Protein AF-A0A1I1I1I4-F1 (afdb_monomer_lite)

Sequence (179 aa):
MKLDDSIIDQFNLEPEDDREPVNVMKVPELLDFLKESASRIVSKSKQYFSTTDADIQADCLDIVAIRLNDFAQAFIDIIIFIRKAEGSYNGKSSSLRYCVTSYDTLVSNQKEEEKQFLGELLLRNEITHDYFNREIHLRKLIALMQNYSDGALDVYEQLTKICQNKDLLDKYVDKNAKV

pLDDT: mean 86.88, std 14.63, range [42.34, 98.5]

Secondary structure (DSSP, 8-state):
-PPPTHHHHHTT---------TTEEEHHHHHHHHHHHHHHHHHHHHHHHH---HHHHHHHHHHHHHHHHHHHHHHHHHHHHHHHHTT---SS---HHHHHHHHHHH-TT--HHHHHHHHHHTTHHHHHH--TTHHHHHHHHHHHHHHTTTHHHHHHHHHHHHHHHTT-TT-EEESS---

Radius of gyration: 20.71 Å; chains: 1; bounding box: 63×33×45 Å

Foldseek 3Di:
DDDDCVVCVVVVPPPPPPPDQPQKDFPVVLLVQLQVLLVLLQVLLVQLVVDPDPVSVVVSLVSNLVSLVSNLVSLLLLQQVLCVLVVNDPPPDSDLVVSLVSVCVLDVDQDPLLNVLSVLSNCSCVCPPVPVCVVVSSVSSNVCSHRRSNSSVVSSVSSVVSCVVSVRRRDMRGPPDDD

Structure (mmCIF, N/CA/C/O backbone):
data_AF-A0A1I1I1I4-F1
#
_entry.id   AF-A0A1I1I1I4-F1
#
loop_
_atom_site.group_PDB
_atom_site.id
_atom_site.type_symbol
_atom_site.label_atom_id
_atom_site.label_alt_id
_atom_site.label_comp_id
_atom_site.label_asym_id
_atom_site.label_entity_id
_atom_site.label_seq_id
_atom_site.pdbx_PDB_ins_code
_atom_site.Cartn_x
_atom_site.Cartn_y
_atom_site.Cartn_z
_atom_site.occupancy
_atom_site.B_iso_or_equiv
_atom_site.auth_seq_id
_atom_site.auth_comp_id
_atom_site.auth_asym_id
_atom_site.auth_atom_id
_atom_site.pdbx_PDB_model_num
ATOM 1 N N . MET A 1 1 ? -40.458 23.036 -24.572 1.00 42.34 1 MET A N 1
ATOM 2 C CA . MET A 1 1 ? -41.608 22.701 -23.710 1.00 42.34 1 MET A CA 1
ATOM 3 C C . MET A 1 1 ? -41.050 22.536 -22.306 1.00 42.34 1 MET A C 1
ATOM 5 O O . MET A 1 1 ? -40.225 21.653 -22.126 1.00 42.34 1 MET A O 1
ATOM 9 N N . LYS A 1 2 ? -41.335 23.461 -21.381 1.00 48.28 2 LYS A N 1
ATOM 10 C CA . LYS A 1 2 ? -40.942 23.304 -19.972 1.00 48.28 2 LYS A CA 1
ATOM 11 C C . LYS A 1 2 ? -42.032 22.461 -19.311 1.00 48.28 2 LYS A C 1
ATOM 13 O O . LYS A 1 2 ? -43.201 22.798 -19.476 1.00 48.28 2 LYS A O 1
ATOM 18 N N . LEU A 1 3 ? -41.655 21.344 -18.696 1.00 52.38 3 LEU A N 1
ATOM 19 C CA . LEU A 1 3 ? -42.568 20.576 -17.853 1.00 52.38 3 LEU A CA 1
ATOM 20 C C . LEU A 1 3 ? -42.919 21.441 -16.639 1.00 52.38 3 LEU A C 1
ATOM 22 O O . LEU A 1 3 ? -42.051 22.135 -16.116 1.00 52.38 3 LEU A O 1
ATOM 26 N N . ASP A 1 4 ? -44.203 21.471 -16.304 1.00 62.69 4 ASP A N 1
ATOM 27 C CA . ASP A 1 4 ? -44.753 22.223 -15.182 1.00 62.69 4 ASP A CA 1
ATOM 28 C C . ASP A 1 4 ? -44.504 21.424 -13.897 1.00 62.69 4 ASP A C 1
ATOM 30 O O . ASP A 1 4 ? -44.908 20.260 -13.807 1.00 62.69 4 ASP A O 1
ATOM 34 N N . ASP A 1 5 ? -43.819 22.038 -12.931 1.00 59.84 5 ASP A N 1
ATOM 35 C CA . ASP A 1 5 ? -43.442 21.423 -11.651 1.00 59.84 5 ASP A CA 1
ATOM 36 C C . ASP A 1 5 ? -44.679 20.940 -10.864 1.00 59.84 5 ASP A C 1
ATOM 38 O O . ASP A 1 5 ? -44.590 20.017 -10.059 1.00 59.84 5 ASP A O 1
ATOM 42 N N . SER A 1 6 ? -45.868 21.465 -11.190 1.00 58.75 6 SER A N 1
ATOM 43 C CA . SER A 1 6 ? -47.156 21.048 -10.621 1.00 58.75 6 SER A CA 1
ATOM 44 C C . SER A 1 6 ? -47.534 19.581 -10.884 1.00 58.75 6 SER A C 1
ATOM 46 O O . SER A 1 6 ? -48.346 19.015 -10.150 1.00 58.75 6 SER A O 1
ATOM 48 N N . ILE A 1 7 ? -46.955 18.943 -11.910 1.00 59.09 7 ILE A N 1
ATOM 49 C CA . ILE A 1 7 ? -47.199 17.527 -12.222 1.00 59.09 7 ILE A CA 1
ATOM 50 C C . ILE A 1 7 ? -46.384 16.625 -11.285 1.00 59.09 7 ILE A C 1
ATOM 52 O O . ILE A 1 7 ? -46.861 15.567 -10.890 1.00 59.09 7 ILE A O 1
ATOM 56 N N . ILE A 1 8 ? -45.178 17.033 -10.888 1.00 56.25 8 ILE A N 1
ATOM 57 C CA . ILE A 1 8 ? -44.301 16.219 -10.030 1.00 56.25 8 ILE A CA 1
ATOM 58 C C . ILE A 1 8 ? -44.918 16.075 -8.630 1.00 56.25 8 ILE A C 1
ATOM 60 O O . ILE A 1 8 ? -45.009 14.959 -8.111 1.00 56.25 8 ILE A O 1
ATOM 64 N N . ASP A 1 9 ? -45.459 17.172 -8.092 1.00 58.72 9 ASP A N 1
ATOM 65 C CA . ASP A 1 9 ? -46.107 17.210 -6.775 1.00 58.72 9 ASP A CA 1
ATOM 66 C C . ASP A 1 9 ? -47.414 16.398 -6.724 1.00 58.72 9 ASP A C 1
ATOM 68 O O . ASP A 1 9 ? -47.764 15.829 -5.691 1.00 58.72 9 ASP A O 1
ATOM 72 N N . GLN A 1 10 ? -48.152 16.306 -7.838 1.00 57.47 10 GLN A N 1
ATOM 73 C CA . GLN A 1 10 ? -49.429 15.579 -7.888 1.00 57.47 10 GLN A CA 1
ATOM 74 C C . GLN A 1 10 ? -49.272 14.058 -7.910 1.00 57.47 10 GLN A C 1
ATOM 76 O O . GLN A 1 10 ? -50.181 13.348 -7.476 1.00 57.47 10 GLN A O 1
ATOM 81 N N . PHE A 1 11 ? -48.148 13.551 -8.418 1.00 61.12 11 PHE A N 1
ATOM 82 C CA . PHE A 1 11 ? -47.919 12.113 -8.550 1.00 61.12 11 PHE A CA 1
ATOM 83 C C . PHE A 1 11 ? -47.043 11.526 -7.437 1.00 61.12 11 PHE A C 1
ATOM 85 O O . PHE A 1 11 ? -46.789 10.324 -7.464 1.00 61.12 11 PHE A O 1
ATOM 92 N N . ASN A 1 12 ? -46.613 12.341 -6.461 1.00 54.31 12 ASN A N 1
ATOM 93 C CA . ASN A 1 12 ? -45.719 11.928 -5.374 1.00 54.31 12 ASN A CA 1
ATOM 94 C C . ASN A 1 12 ? -44.510 11.135 -5.915 1.00 54.31 12 ASN A C 1
ATOM 96 O O . ASN A 1 12 ? -44.129 10.101 -5.374 1.00 54.31 12 ASN A O 1
ATOM 100 N N . LEU A 1 13 ? -43.967 11.602 -7.048 1.00 56.47 13 LEU A N 1
ATOM 101 C CA . LEU A 1 13 ? -42.840 10.999 -7.766 1.00 56.47 13 LEU A CA 1
ATOM 102 C C . LEU A 1 13 ? -41.497 11.479 -7.208 1.00 56.47 13 LEU A C 1
ATOM 104 O O . LEU A 1 13 ? -40.497 11.432 -7.926 1.00 56.47 13 LEU A O 1
ATOM 108 N N . GLU A 1 14 ? -41.456 11.960 -5.961 1.00 54.84 14 GLU A N 1
ATOM 109 C CA . GLU A 1 14 ? -40.176 12.069 -5.273 1.00 54.84 14 GLU A CA 1
ATOM 110 C C . GLU A 1 14 ? -39.605 10.649 -5.223 1.00 54.84 14 GLU A C 1
ATOM 112 O O . GLU A 1 14 ? -40.252 9.762 -4.659 1.00 54.84 14 GLU A O 1
ATOM 117 N N . PRO A 1 15 ? -38.467 10.375 -5.887 1.00 53.47 15 PRO A N 1
ATOM 118 C CA . PRO A 1 15 ? -37.850 9.068 -5.778 1.00 53.47 15 PRO A CA 1
ATOM 119 C C . PRO A 1 15 ? -37.631 8.815 -4.289 1.00 53.47 15 PRO A C 1
ATOM 121 O O . PRO A 1 15 ? -37.017 9.648 -3.621 1.00 53.47 15 PRO A O 1
ATOM 124 N N . GLU A 1 16 ? -38.176 7.711 -3.768 1.00 53.25 16 GLU A N 1
ATOM 125 C CA . GLU A 1 16 ? -37.839 7.252 -2.425 1.00 53.25 16 GLU A CA 1
ATOM 126 C C . GLU A 1 16 ? -36.314 7.209 -2.370 1.00 53.25 16 GLU A C 1
ATOM 128 O O . GLU A 1 16 ? -35.670 6.475 -3.121 1.00 53.25 16 GLU A O 1
ATOM 133 N N . ASP A 1 17 ? -35.746 8.107 -1.567 1.00 49.84 17 ASP A N 1
ATOM 134 C CA . ASP A 1 17 ? -34.314 8.349 -1.466 1.00 49.84 17 ASP A CA 1
ATOM 135 C C . ASP A 1 17 ? -33.701 7.214 -0.635 1.00 49.84 17 ASP A C 1
ATOM 137 O O . ASP A 1 17 ? -33.109 7.430 0.421 1.00 49.84 17 ASP A O 1
ATOM 141 N N . ASP A 1 18 ? -33.881 5.976 -1.097 1.00 45.62 18 ASP A N 1
ATOM 142 C CA . ASP A 1 18 ? -33.174 4.794 -0.626 1.00 45.62 18 ASP A CA 1
ATOM 143 C C . ASP A 1 18 ? -31.753 4.893 -1.199 1.00 45.62 18 ASP A C 1
ATOM 145 O O . ASP A 1 18 ? -31.329 4.168 -2.102 1.00 45.62 18 ASP A O 1
ATOM 149 N N . ARG A 1 19 ? -31.025 5.925 -0.750 1.00 51.81 19 ARG A N 1
ATOM 150 C CA . ARG A 1 19 ? -29.619 6.100 -1.087 1.00 51.81 19 ARG A CA 1
ATOM 151 C C . ARG A 1 19 ? -28.904 4.916 -0.476 1.00 51.81 19 ARG A C 1
ATOM 153 O O . ARG A 1 19 ? -28.794 4.833 0.749 1.00 51.81 19 ARG A O 1
ATOM 160 N N . GLU A 1 20 ? -28.381 4.032 -1.323 1.00 49.19 20 GLU A N 1
ATOM 161 C CA . GLU A 1 20 ? -27.378 3.071 -0.884 1.00 49.19 20 GLU A CA 1
ATOM 162 C C . GLU A 1 20 ? -26.345 3.814 -0.022 1.00 49.19 20 GLU A C 1
ATOM 164 O O . GLU A 1 20 ? -25.964 4.939 -0.372 1.00 49.19 20 GLU A O 1
ATOM 169 N N . PRO A 1 21 ? -25.915 3.253 1.119 1.00 56.59 21 PRO A N 1
ATOM 170 C CA . PRO A 1 21 ? -24.978 3.925 2.006 1.00 56.59 21 PRO A CA 1
ATOM 171 C C . PRO A 1 21 ? -23.661 4.202 1.268 1.00 56.59 21 PRO A C 1
ATOM 173 O O . PRO A 1 21 ? -22.777 3.355 1.161 1.00 56.59 21 PRO A O 1
ATOM 176 N N . VAL A 1 22 ? -23.532 5.418 0.737 1.00 63.94 22 VAL A N 1
ATOM 177 C CA . VAL A 1 22 ? -22.353 5.859 -0.005 1.00 63.94 22 VAL A CA 1
ATOM 178 C C . VAL A 1 22 ? -21.196 6.015 0.983 1.00 63.94 22 VAL A C 1
ATOM 180 O O . VAL A 1 22 ? -21.341 6.670 2.016 1.00 63.94 22 VAL A O 1
ATOM 183 N N . ASN A 1 23 ? -20.028 5.466 0.642 1.00 73.31 23 ASN A N 1
ATOM 184 C CA . ASN A 1 23 ? -18.798 5.473 1.450 1.00 73.31 23 ASN A CA 1
ATOM 185 C C . ASN A 1 23 ? -18.774 4.533 2.668 1.00 73.31 23 ASN A C 1
ATOM 187 O O . ASN A 1 23 ? -18.022 4.787 3.617 1.00 73.31 23 ASN A O 1
ATOM 191 N N . VAL A 1 24 ? -19.549 3.449 2.629 1.00 83.44 24 VAL A N 1
ATOM 192 C CA . VAL A 1 24 ? -19.484 2.370 3.618 1.00 83.44 24 VAL A CA 1
ATOM 193 C C . VAL A 1 24 ? -18.979 1.093 2.947 1.00 83.44 24 VAL A C 1
ATOM 195 O O . VAL A 1 24 ? -19.471 0.714 1.891 1.00 83.44 24 VAL A O 1
ATOM 198 N N . MET A 1 25 ? -17.984 0.435 3.541 1.00 90.12 25 MET A N 1
ATOM 199 C CA . MET A 1 25 ? -17.384 -0.799 3.010 1.00 90.12 25 MET A CA 1
ATOM 200 C C . MET A 1 25 ? -17.045 -1.757 4.153 1.00 90.12 25 MET A C 1
ATOM 202 O O . MET A 1 25 ? -16.655 -1.306 5.233 1.00 90.1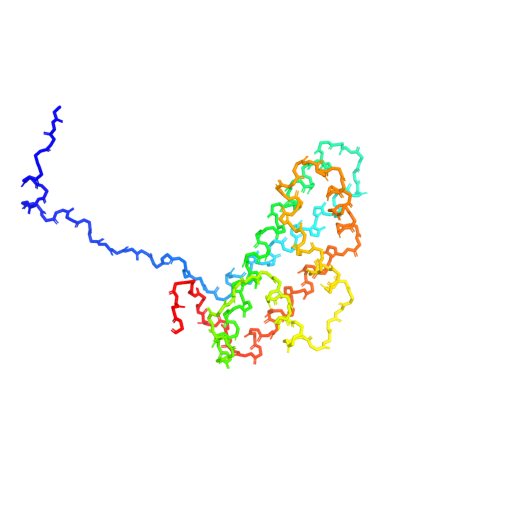2 25 MET A O 1
ATOM 206 N N . LYS A 1 26 ? -17.178 -3.076 3.955 1.00 93.06 26 LYS A N 1
ATOM 207 C CA . LYS A 1 26 ? -16.742 -4.043 4.977 1.00 93.06 26 LYS A CA 1
ATOM 208 C C . LYS A 1 26 ? -15.222 -4.055 5.089 1.00 93.06 26 LYS A C 1
ATOM 210 O O . LYS A 1 26 ? -14.514 -3.915 4.095 1.00 93.06 26 LYS A O 1
ATOM 215 N N . VAL A 1 27 ? -14.703 -4.289 6.293 1.00 94.75 27 VAL A N 1
ATOM 216 C CA . VAL A 1 27 ? -13.249 -4.364 6.519 1.00 94.75 27 VAL A CA 1
ATOM 217 C C . VAL A 1 27 ? -12.558 -5.393 5.596 1.00 94.75 27 VAL A C 1
ATOM 219 O O . VAL A 1 27 ? -11.543 -5.033 5.006 1.00 94.75 27 VAL A O 1
ATOM 222 N N . PRO A 1 28 ? -13.086 -6.618 5.390 1.00 95.88 28 PRO A N 1
ATOM 223 C CA . PRO A 1 28 ? -12.540 -7.581 4.437 1.00 95.88 28 PRO A CA 1
ATOM 224 C C . PRO A 1 28 ? -12.460 -7.058 3.003 1.00 95.88 28 PRO A C 1
ATOM 226 O O . PRO A 1 28 ? -11.425 -7.215 2.373 1.00 95.88 28 PRO A O 1
ATOM 229 N N . GLU A 1 29 ? -13.499 -6.378 2.515 1.00 95.75 29 GLU A N 1
ATOM 230 C CA . GLU A 1 29 ? -13.527 -5.815 1.157 1.00 95.75 29 GLU A CA 1
ATOM 231 C C . GLU A 1 29 ? -12.447 -4.737 0.986 1.00 95.75 29 GLU A C 1
ATOM 233 O O . GLU A 1 29 ? -11.752 -4.692 -0.029 1.00 95.75 29 GLU A O 1
ATOM 238 N N . LEU A 1 30 ? -12.249 -3.903 2.011 1.00 95.62 30 LEU A N 1
ATOM 239 C CA . LEU A 1 30 ? -11.210 -2.875 2.003 1.00 95.62 30 LEU A CA 1
ATOM 240 C C . LEU A 1 30 ? -9.797 -3.476 2.075 1.00 95.62 30 LEU A C 1
ATOM 242 O O . LEU A 1 30 ? -8.880 -2.990 1.409 1.00 95.62 30 LEU A O 1
ATOM 246 N N . LEU A 1 31 ? -9.615 -4.543 2.860 1.00 97.81 31 LEU A N 1
ATOM 247 C CA . LEU A 1 31 ? -8.358 -5.293 2.924 1.00 97.81 31 LEU A CA 1
ATOM 248 C C . LEU A 1 31 ? -8.060 -6.011 1.601 1.00 97.81 31 LEU A C 1
ATOM 250 O O . LEU A 1 31 ? -6.910 -6.005 1.164 1.00 97.81 31 LEU A O 1
ATOM 254 N N . ASP A 1 32 ? -9.073 -6.570 0.940 1.00 97.75 32 ASP A N 1
ATOM 255 C CA . ASP A 1 32 ? -8.937 -7.185 -0.382 1.00 97.75 32 ASP A CA 1
ATOM 256 C C . ASP A 1 32 ? -8.551 -6.142 -1.437 1.00 97.75 32 ASP A C 1
ATOM 258 O O . ASP A 1 32 ? -7.609 -6.359 -2.199 1.00 97.75 32 ASP A O 1
ATOM 262 N N . PHE A 1 33 ? -9.171 -4.960 -1.423 1.00 97.31 33 PHE A N 1
ATOM 263 C CA . PHE A 1 33 ? -8.778 -3.858 -2.306 1.00 97.31 33 PHE A CA 1
ATOM 264 C C . PHE A 1 33 ? -7.324 -3.403 -2.071 1.00 97.31 33 PHE A C 1
ATOM 266 O O . PHE A 1 33 ? -6.561 -3.175 -3.023 1.00 97.31 33 PHE A O 1
ATOM 273 N N . LEU A 1 34 ? -6.899 -3.305 -0.805 1.00 98.06 34 LEU A N 1
ATOM 274 C CA . LEU A 1 34 ? -5.510 -2.999 -0.453 1.00 98.06 34 LEU A CA 1
ATOM 275 C C . LEU A 1 34 ? -4.556 -4.085 -0.978 1.00 98.06 34 LEU A C 1
ATOM 277 O O . LEU A 1 34 ? -3.524 -3.769 -1.575 1.00 98.06 34 LEU A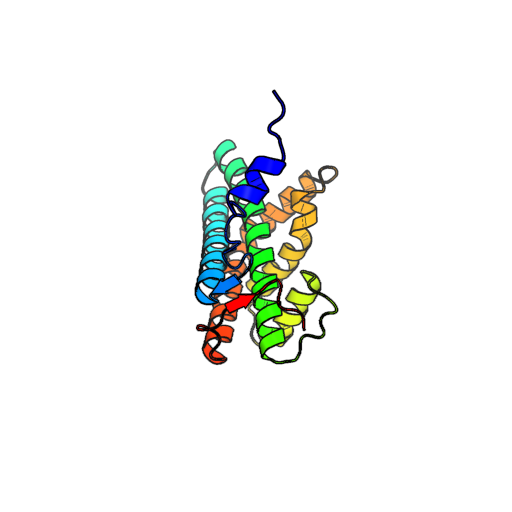 O 1
ATOM 281 N N . LYS A 1 35 ? -4.918 -5.361 -0.805 1.00 98.50 35 LYS A N 1
ATOM 282 C CA . LYS A 1 35 ? -4.156 -6.519 -1.286 1.00 98.50 35 LYS A CA 1
ATOM 283 C C . LYS A 1 35 ? -4.014 -6.528 -2.800 1.00 98.50 35 LYS A C 1
ATOM 285 O O . LYS A 1 35 ? -2.924 -6.800 -3.307 1.00 98.50 35 LYS A O 1
ATOM 290 N N . GLU A 1 36 ? -5.093 -6.259 -3.529 1.00 98.19 36 GLU A N 1
ATOM 291 C CA . GLU A 1 36 ? -5.076 -6.175 -4.988 1.00 98.19 36 GLU A CA 1
ATOM 292 C C . GLU A 1 36 ? -4.123 -5.076 -5.455 1.00 98.19 36 GLU A C 1
ATOM 294 O O . GLU A 1 36 ? -3.297 -5.304 -6.344 1.00 98.19 36 GLU A O 1
ATOM 299 N N . SER A 1 37 ? -4.175 -3.911 -4.805 1.00 98.00 37 SER A N 1
ATOM 300 C CA . SER A 1 37 ? -3.277 -2.791 -5.087 1.00 98.00 37 SER A CA 1
ATOM 301 C C . SER A 1 37 ? -1.815 -3.162 -4.819 1.00 98.00 37 SER A C 1
ATOM 303 O O . SER A 1 37 ? -0.973 -3.000 -5.704 1.00 98.00 37 SER A O 1
ATOM 305 N N . ALA A 1 38 ? -1.519 -3.749 -3.655 1.00 98.38 38 ALA A N 1
ATOM 306 C CA . ALA A 1 38 ? -0.182 -4.218 -3.285 1.00 98.38 38 ALA A CA 1
ATOM 307 C C . ALA A 1 38 ? 0.360 -5.272 -4.264 1.00 98.38 38 ALA A C 1
ATOM 309 O O . ALA A 1 38 ? 1.461 -5.143 -4.802 1.00 98.38 38 ALA A O 1
ATOM 310 N N . SER A 1 39 ? -0.449 -6.287 -4.571 1.00 98.44 39 SER A N 1
ATOM 311 C CA . SER A 1 39 ? -0.095 -7.356 -5.509 1.00 98.44 39 SER A CA 1
ATOM 312 C C . SER A 1 39 ? 0.176 -6.798 -6.905 1.00 98.44 39 SER A C 1
ATOM 314 O O . SER A 1 39 ? 1.109 -7.225 -7.591 1.00 98.44 39 SER A O 1
ATOM 316 N N . ARG A 1 40 ? -0.617 -5.809 -7.337 1.00 98.25 40 ARG A N 1
ATOM 317 C CA . ARG A 1 40 ? -0.434 -5.166 -8.635 1.00 98.25 40 ARG A CA 1
ATOM 318 C C . ARG A 1 40 ? 0.857 -4.352 -8.679 1.00 98.25 40 ARG A C 1
ATOM 320 O O . ARG A 1 40 ? 1.578 -4.504 -9.664 1.00 98.25 40 ARG A O 1
ATOM 327 N N . ILE A 1 41 ? 1.171 -3.585 -7.629 1.00 98.25 41 ILE A N 1
ATOM 328 C CA . ILE A 1 41 ? 2.445 -2.856 -7.481 1.00 98.25 41 ILE A CA 1
ATOM 329 C C . ILE A 1 41 ? 3.621 -3.819 -7.650 1.00 98.25 41 ILE A C 1
ATOM 331 O O . ILE A 1 41 ? 4.462 -3.613 -8.524 1.00 98.25 41 ILE A O 1
ATOM 335 N N . VAL A 1 42 ? 3.639 -4.914 -6.889 1.00 98.50 42 VAL A N 1
ATOM 336 C CA . VAL A 1 42 ? 4.703 -5.928 -6.948 1.00 98.50 42 VAL A CA 1
ATOM 337 C C . VAL A 1 42 ? 4.806 -6.568 -8.333 1.00 98.50 42 VAL A C 1
ATOM 339 O O . VAL A 1 42 ? 5.888 -6.627 -8.918 1.00 98.50 42 VAL A O 1
ATOM 342 N N . SER A 1 43 ? 3.684 -7.025 -8.899 1.00 98.44 43 SER A N 1
ATOM 343 C CA . SER A 1 43 ? 3.683 -7.702 -10.204 1.00 98.44 43 SER A CA 1
ATOM 344 C C . SER A 1 43 ? 4.198 -6.803 -11.331 1.00 98.44 43 SER A C 1
ATOM 346 O O . SER A 1 43 ? 4.967 -7.256 -12.178 1.00 98.44 43 SER A O 1
ATOM 348 N N . LYS A 1 44 ? 3.819 -5.520 -11.328 1.00 98.44 44 LYS A N 1
ATOM 349 C CA . LYS A 1 44 ? 4.218 -4.552 -12.355 1.00 98.44 44 LYS A CA 1
ATOM 350 C C . LYS A 1 44 ? 5.641 -4.061 -12.164 1.00 98.44 44 LYS A C 1
ATOM 352 O O . LYS A 1 44 ? 6.341 -3.865 -13.151 1.00 98.44 44 LYS A O 1
ATOM 357 N N . SER A 1 45 ? 6.097 -3.983 -10.919 1.00 97.94 45 SER A N 1
ATOM 358 C CA . SER A 1 45 ? 7.504 -3.752 -10.600 1.00 97.94 45 SER A CA 1
ATOM 359 C C . SER A 1 45 ? 8.377 -4.870 -11.168 1.00 97.94 45 SER A C 1
ATOM 361 O O . SER A 1 45 ? 9.315 -4.601 -11.912 1.00 97.94 45 SER A O 1
ATOM 363 N N . LYS A 1 46 ? 8.009 -6.137 -10.936 1.00 98.19 46 LYS A N 1
ATOM 364 C CA . LYS A 1 46 ? 8.713 -7.300 -11.507 1.00 98.19 46 LYS A CA 1
ATOM 365 C C . LYS A 1 46 ? 8.667 -7.299 -13.039 1.00 98.19 46 LYS A C 1
ATOM 367 O O . LYS A 1 46 ? 9.693 -7.523 -13.676 1.00 98.19 46 LYS A O 1
ATOM 372 N N . GLN A 1 47 ? 7.509 -6.988 -13.631 1.00 98.38 47 GLN A N 1
ATOM 373 C CA . GLN A 1 47 ? 7.358 -6.918 -15.086 1.00 98.38 47 GLN A CA 1
ATOM 374 C C . GLN A 1 47 ? 8.282 -5.864 -15.712 1.00 98.38 47 GLN A C 1
ATOM 376 O O . GLN A 1 47 ? 8.970 -6.182 -16.682 1.00 98.38 47 GLN A O 1
ATOM 381 N N . TYR A 1 48 ? 8.345 -4.660 -15.135 1.00 98.19 48 TYR A N 1
ATOM 382 C CA . TYR A 1 48 ? 9.180 -3.555 -15.614 1.00 98.19 48 TYR A CA 1
ATOM 383 C C . TYR A 1 48 ? 10.650 -3.966 -15.796 1.00 98.19 48 TYR A C 1
ATOM 385 O O . TYR A 1 48 ? 11.237 -3.717 -16.847 1.00 98.19 48 TYR A O 1
ATOM 393 N N . PHE A 1 49 ? 11.230 -4.660 -14.810 1.00 97.62 49 PHE A N 1
ATOM 394 C CA . PHE A 1 49 ? 12.634 -5.093 -14.854 1.00 97.62 49 PHE A CA 1
ATOM 395 C C . PHE A 1 49 ? 12.874 -6.373 -15.666 1.00 97.62 49 PHE A C 1
ATOM 397 O O . PHE A 1 49 ? 14.020 -6.714 -15.947 1.00 97.62 49 PHE A O 1
ATOM 404 N N . SER A 1 50 ? 11.813 -7.088 -16.045 1.00 97.31 50 SER A N 1
ATOM 405 C CA . SER A 1 50 ? 11.905 -8.325 -16.835 1.00 97.31 50 SER A CA 1
ATOM 406 C C . SER A 1 50 ? 11.821 -8.109 -18.349 1.00 97.31 50 SER A C 1
ATOM 408 O O . SER A 1 50 ? 12.029 -9.049 -19.113 1.00 97.31 50 SER A O 1
ATOM 410 N N . THR A 1 51 ? 11.501 -6.890 -18.787 1.00 96.88 51 THR A N 1
ATOM 411 C CA . THR A 1 51 ? 11.305 -6.543 -20.198 1.00 96.88 51 THR A CA 1
ATOM 412 C C . THR A 1 51 ? 12.248 -5.425 -20.633 1.00 96.88 51 THR A C 1
ATOM 414 O O . THR A 1 51 ? 12.675 -4.604 -19.824 1.00 96.88 51 THR A O 1
ATOM 417 N N . THR A 1 52 ? 12.545 -5.378 -21.930 1.00 95.94 52 THR A N 1
ATOM 418 C CA . THR A 1 52 ? 13.255 -4.271 -22.593 1.00 95.94 52 THR A CA 1
ATOM 419 C C . THR A 1 52 ? 12.331 -3.432 -23.476 1.00 95.94 52 THR A C 1
ATOM 421 O O . THR A 1 52 ? 12.786 -2.486 -24.111 1.00 95.94 52 THR A O 1
ATOM 424 N N . ASP A 1 53 ? 11.055 -3.810 -23.569 1.00 98.00 53 ASP A N 1
ATOM 425 C CA . ASP A 1 53 ? 10.043 -3.086 -24.332 1.00 98.00 53 ASP A CA 1
ATOM 426 C C . ASP A 1 53 ? 9.660 -1.794 -23.596 1.00 98.00 53 ASP A C 1
ATOM 428 O O . ASP A 1 53 ? 9.195 -1.832 -22.452 1.00 98.00 53 ASP A O 1
ATOM 432 N N . ALA A 1 54 ? 9.886 -0.657 -24.256 1.00 96.06 54 ALA A N 1
ATOM 433 C CA . ALA A 1 54 ? 9.685 0.663 -23.675 1.00 96.06 54 ALA A CA 1
ATOM 434 C C . ALA A 1 54 ? 8.205 0.983 -23.410 1.00 96.06 54 ALA A C 1
ATOM 436 O O . ALA A 1 54 ? 7.908 1.642 -22.413 1.00 96.06 54 ALA A O 1
ATOM 437 N N . ASP A 1 55 ? 7.287 0.489 -24.244 1.00 96.94 55 ASP A N 1
ATOM 438 C CA . ASP A 1 55 ? 5.850 0.722 -24.073 1.00 96.94 55 ASP A CA 1
ATOM 439 C C . ASP A 1 55 ? 5.343 -0.069 -22.862 1.00 96.94 55 ASP A C 1
ATOM 441 O O . ASP A 1 55 ? 4.659 0.471 -21.993 1.00 96.94 55 ASP A O 1
ATOM 445 N N . ILE A 1 56 ? 5.789 -1.322 -22.712 1.00 97.62 56 ILE A N 1
ATOM 446 C CA . ILE A 1 56 ? 5.465 -2.131 -21.526 1.00 97.62 56 ILE A CA 1
ATOM 447 C C . ILE A 1 56 ? 6.052 -1.506 -20.252 1.00 97.62 56 ILE A C 1
ATOM 449 O O . ILE A 1 56 ? 5.413 -1.534 -19.195 1.00 97.62 56 ILE A O 1
ATOM 453 N N . GLN A 1 57 ? 7.269 -0.960 -20.316 1.00 97.25 57 GLN A N 1
ATOM 454 C CA . GLN A 1 57 ? 7.880 -0.267 -19.180 1.00 97.25 57 GLN A CA 1
ATOM 455 C C . GLN A 1 57 ? 7.092 0.989 -18.789 1.00 97.25 57 GLN A C 1
ATOM 457 O O . GLN A 1 57 ? 6.832 1.186 -17.599 1.00 97.25 57 GLN A O 1
ATOM 462 N N . ALA A 1 58 ? 6.669 1.795 -19.765 1.00 94.94 58 ALA A N 1
ATOM 463 C CA . ALA A 1 58 ? 5.832 2.967 -19.528 1.00 94.94 58 ALA A CA 1
ATOM 464 C C . ALA A 1 58 ? 4.495 2.581 -18.871 1.00 94.94 58 ALA A C 1
ATOM 466 O O . ALA A 1 58 ? 4.160 3.119 -17.814 1.00 94.94 58 ALA A O 1
ATOM 467 N N . ASP A 1 59 ? 3.810 1.563 -19.399 1.00 96.69 59 ASP A N 1
ATOM 468 C CA . ASP A 1 59 ? 2.569 1.038 -18.819 1.00 96.69 59 ASP A CA 1
ATOM 469 C C . ASP A 1 59 ? 2.757 0.583 -17.366 1.00 96.69 59 ASP A C 1
ATOM 471 O O . ASP A 1 59 ? 1.891 0.785 -16.511 1.00 96.69 59 ASP A O 1
ATOM 475 N N . CYS A 1 60 ? 3.887 -0.059 -17.052 1.00 97.50 60 CYS A N 1
ATOM 476 C CA . CYS A 1 60 ? 4.168 -0.491 -15.686 1.00 97.50 60 CYS A CA 1
ATOM 477 C C . CYS A 1 60 ? 4.313 0.699 -14.734 1.00 97.50 60 CYS A C 1
ATOM 479 O O . CYS A 1 60 ? 3.767 0.639 -13.633 1.00 97.50 60 CYS A O 1
ATOM 481 N N . LEU A 1 61 ? 5.001 1.767 -15.147 1.00 94.38 61 LEU A N 1
ATOM 482 C CA . LEU A 1 61 ? 5.151 2.981 -14.341 1.00 94.38 61 LEU A CA 1
ATOM 483 C C . LEU A 1 61 ? 3.795 3.636 -14.067 1.00 94.38 61 LEU A C 1
ATOM 485 O O . LEU A 1 61 ? 3.476 3.909 -12.909 1.00 94.38 61 LEU A O 1
ATOM 489 N N . ASP A 1 62 ? 2.978 3.814 -15.104 1.00 93.19 62 ASP A N 1
ATOM 490 C CA . ASP A 1 62 ? 1.663 4.446 -14.985 1.00 93.19 62 ASP A CA 1
ATOM 491 C C . ASP A 1 62 ? 0.732 3.631 -14.077 1.00 93.19 62 ASP A C 1
ATOM 493 O O . ASP A 1 62 ? 0.089 4.171 -13.171 1.00 93.19 62 ASP A O 1
ATOM 497 N N . ILE A 1 63 ? 0.716 2.304 -14.243 1.00 95.81 63 ILE A N 1
ATOM 498 C CA . ILE A 1 63 ? -0.078 1.415 -13.390 1.00 95.81 63 ILE A CA 1
ATOM 499 C C . ILE A 1 63 ? 0.401 1.477 -11.937 1.00 95.81 63 ILE A C 1
ATOM 501 O O . ILE A 1 63 ? -0.434 1.544 -11.035 1.00 95.81 63 ILE A O 1
ATOM 505 N N . VAL A 1 64 ? 1.713 1.441 -11.676 1.00 95.88 64 VAL A N 1
ATOM 506 C CA . VAL A 1 64 ? 2.226 1.511 -10.299 1.00 95.88 64 VAL A CA 1
ATOM 507 C C . VAL A 1 64 ? 1.887 2.860 -9.669 1.00 95.88 64 VAL A C 1
ATOM 509 O O . VAL A 1 64 ? 1.430 2.880 -8.530 1.00 95.88 64 VAL A O 1
ATOM 512 N N . ALA A 1 65 ? 2.023 3.972 -10.394 1.00 92.88 65 ALA A N 1
ATOM 513 C CA . ALA A 1 65 ? 1.674 5.298 -9.886 1.00 92.88 65 ALA A CA 1
ATOM 514 C C . ALA A 1 65 ? 0.192 5.397 -9.475 1.00 92.88 65 ALA A C 1
ATOM 516 O O . ALA A 1 65 ? -0.122 5.894 -8.391 1.00 92.88 65 ALA A O 1
ATOM 517 N N . ILE A 1 66 ? -0.720 4.861 -10.295 1.00 93.25 66 ILE A N 1
ATOM 518 C CA . ILE A 1 66 ? -2.152 4.786 -9.963 1.00 93.25 66 ILE A CA 1
ATOM 519 C C . ILE A 1 66 ? -2.369 3.908 -8.725 1.00 93.25 66 ILE A C 1
ATOM 521 O O . ILE A 1 66 ? -3.046 4.316 -7.782 1.00 93.25 66 ILE A O 1
ATOM 525 N N . ARG A 1 67 ? -1.747 2.724 -8.678 1.00 95.62 67 ARG A N 1
ATOM 526 C CA . ARG A 1 67 ? -1.929 1.789 -7.561 1.00 95.62 67 ARG A CA 1
ATOM 527 C C . ARG A 1 67 ? -1.316 2.267 -6.251 1.00 95.62 67 ARG A C 1
ATOM 529 O O . ARG A 1 67 ? -1.850 1.926 -5.203 1.00 95.62 67 ARG A O 1
ATOM 536 N N . LEU A 1 68 ? -0.265 3.085 -6.277 1.00 95.25 68 LEU A N 1
ATOM 537 C CA . LEU A 1 68 ? 0.246 3.758 -5.078 1.00 95.25 68 LEU A CA 1
ATOM 538 C C . LEU A 1 68 ? -0.792 4.727 -4.495 1.00 95.25 68 LEU A C 1
ATOM 540 O O . LEU A 1 68 ? -0.923 4.826 -3.275 1.00 95.25 68 LEU A O 1
ATOM 544 N N . ASN A 1 69 ? -1.563 5.413 -5.343 1.00 93.38 69 ASN A N 1
ATOM 545 C CA . ASN A 1 69 ? -2.652 6.270 -4.879 1.00 93.38 69 ASN A CA 1
ATOM 546 C C . ASN A 1 69 ? -3.810 5.461 -4.291 1.00 93.38 69 ASN A C 1
ATOM 548 O O . ASN A 1 69 ? -4.243 5.780 -3.183 1.00 93.38 69 ASN A O 1
ATOM 552 N N . ASP A 1 70 ? -4.254 4.408 -4.980 1.00 95.06 70 ASP A N 1
ATOM 553 C CA . ASP A 1 70 ? -5.289 3.492 -4.481 1.00 95.06 70 ASP A CA 1
ATOM 554 C C . ASP A 1 70 ? -4.891 2.893 -3.125 1.00 95.06 70 ASP A C 1
ATOM 556 O O . ASP A 1 70 ? -5.643 2.970 -2.150 1.00 95.06 70 ASP A O 1
ATOM 560 N N . PHE A 1 71 ? -3.662 2.371 -3.044 1.00 97.19 71 PHE A N 1
ATOM 561 C CA . PHE A 1 71 ? -3.097 1.799 -1.829 1.00 97.19 71 PHE A CA 1
ATOM 562 C C . PHE A 1 71 ? -3.095 2.818 -0.690 1.00 97.19 71 PHE A C 1
ATOM 564 O O . PHE A 1 71 ? -3.539 2.512 0.412 1.00 97.19 71 PHE A O 1
ATOM 571 N N . ALA A 1 72 ? -2.631 4.045 -0.942 1.00 95.69 72 ALA A N 1
ATOM 572 C CA . ALA A 1 72 ? -2.571 5.077 0.084 1.00 95.69 72 ALA A CA 1
ATOM 573 C C . ALA A 1 72 ? -3.954 5.459 0.627 1.00 95.69 72 ALA A C 1
ATOM 575 O O . ALA A 1 72 ? -4.076 5.699 1.826 1.00 95.69 72 ALA A O 1
ATOM 576 N N . GLN A 1 73 ? -4.984 5.520 -0.222 1.00 93.38 73 GLN A N 1
ATOM 577 C CA . GLN A 1 73 ? -6.345 5.818 0.233 1.00 93.38 73 GLN A CA 1
ATOM 578 C C . GLN A 1 73 ? -6.881 4.701 1.128 1.00 93.38 73 GLN A C 1
ATOM 580 O O . GLN A 1 73 ? -7.298 4.969 2.253 1.00 93.38 73 GLN A O 1
ATOM 585 N N . ALA A 1 74 ? -6.778 3.449 0.677 1.00 95.69 74 ALA A N 1
ATOM 586 C CA . ALA A 1 74 ? -7.214 2.300 1.464 1.00 95.69 74 ALA A CA 1
ATOM 587 C C . ALA A 1 74 ? -6.435 2.175 2.783 1.00 95.69 74 ALA A C 1
ATOM 589 O O . ALA A 1 74 ? -7.023 1.940 3.836 1.00 95.69 74 ALA A O 1
ATOM 590 N N . PHE A 1 75 ? -5.121 2.411 2.749 1.00 97.12 75 PHE A N 1
ATOM 591 C CA . PHE A 1 75 ? -4.271 2.454 3.935 1.00 97.12 75 PHE A CA 1
ATOM 592 C C . PHE A 1 75 ? -4.746 3.511 4.940 1.00 97.12 75 PHE A C 1
ATOM 594 O O . PHE A 1 75 ? -4.921 3.197 6.116 1.00 97.12 75 PHE A O 1
ATOM 601 N N . ILE A 1 76 ? -4.998 4.748 4.494 1.00 95.06 76 ILE A N 1
ATOM 602 C CA . ILE A 1 76 ? -5.525 5.817 5.357 1.00 95.06 76 ILE A CA 1
ATOM 603 C C . ILE A 1 76 ? -6.849 5.384 5.988 1.00 95.06 76 ILE A C 1
ATOM 605 O O . ILE A 1 76 ? -6.998 5.473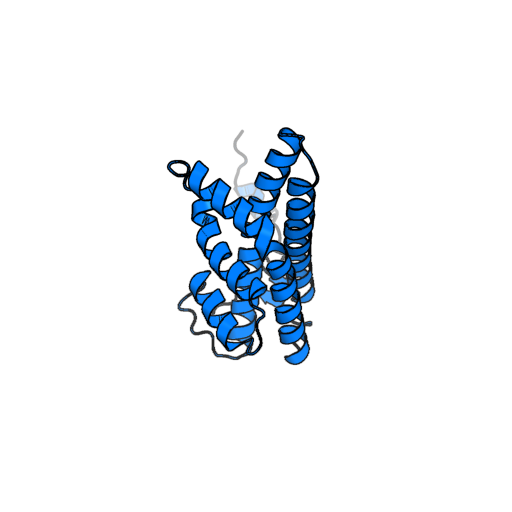 7.207 1.00 95.06 76 ILE A O 1
ATOM 609 N N . ASP A 1 77 ? -7.786 4.888 5.180 1.00 94.50 77 ASP A N 1
ATOM 610 C CA . ASP A 1 77 ? -9.112 4.485 5.646 1.00 94.50 77 ASP A CA 1
ATOM 611 C C . ASP A 1 77 ? -9.023 3.388 6.723 1.00 94.50 77 ASP A C 1
ATOM 613 O O . ASP A 1 77 ? -9.649 3.510 7.779 1.00 94.50 77 ASP A O 1
ATOM 617 N N . ILE A 1 78 ? -8.183 2.367 6.510 1.00 95.94 78 ILE A N 1
ATOM 618 C CA . ILE A 1 78 ? -7.958 1.277 7.472 1.00 95.94 78 ILE A CA 1
ATOM 619 C C . ILE A 1 78 ? -7.328 1.804 8.767 1.00 95.94 78 ILE A C 1
ATOM 621 O O . ILE A 1 78 ? -7.798 1.473 9.856 1.00 95.94 78 ILE A O 1
ATOM 625 N N . ILE A 1 79 ? -6.284 2.635 8.681 1.00 96.06 79 ILE A N 1
ATOM 626 C CA . ILE A 1 79 ? -5.606 3.178 9.868 1.00 96.06 79 ILE A CA 1
ATOM 627 C C . ILE A 1 79 ? -6.563 4.027 10.698 1.00 96.06 79 ILE A C 1
ATOM 629 O O . ILE A 1 79 ? -6.651 3.847 11.914 1.00 96.06 79 ILE A O 1
ATOM 633 N N . ILE A 1 80 ? -7.300 4.938 10.059 1.00 94.25 80 ILE A N 1
ATOM 634 C CA . ILE A 1 80 ? -8.278 5.776 10.754 1.00 94.25 80 ILE A CA 1
ATOM 635 C C . ILE A 1 80 ? -9.357 4.914 11.401 1.00 94.25 80 ILE A C 1
ATOM 637 O O . ILE A 1 80 ? -9.706 5.148 12.559 1.00 94.25 80 ILE A O 1
ATOM 641 N N . PHE A 1 81 ? -9.856 3.902 10.695 1.00 94.44 81 PHE A N 1
ATOM 642 C CA . PHE A 1 81 ? -10.831 2.969 11.241 1.00 94.44 81 PHE A CA 1
ATOM 643 C C . PHE A 1 81 ? -10.305 2.237 12.486 1.00 94.44 81 PHE A C 1
ATOM 645 O O . PHE A 1 81 ? -10.970 2.259 13.523 1.00 94.44 81 PHE A O 1
ATOM 652 N N . ILE A 1 82 ? -9.095 1.670 12.434 1.00 94.75 82 ILE A N 1
ATOM 653 C CA . ILE A 1 82 ? -8.470 1.000 13.587 1.00 94.75 82 ILE A CA 1
ATOM 654 C C . ILE A 1 82 ? -8.357 1.972 14.768 1.00 94.75 82 ILE A C 1
ATOM 656 O O . ILE A 1 82 ? -8.715 1.627 15.893 1.00 94.75 82 ILE A O 1
ATOM 660 N N . ARG A 1 83 ? -7.919 3.213 14.527 1.00 93.69 83 ARG A N 1
ATOM 661 C CA . ARG A 1 83 ? -7.781 4.228 15.584 1.00 93.69 83 ARG A CA 1
ATOM 662 C C . ARG A 1 83 ? -9.113 4.667 16.179 1.00 93.69 83 ARG A C 1
ATOM 664 O O . ARG A 1 83 ? -9.187 4.905 17.384 1.00 93.69 83 ARG A O 1
ATOM 671 N N . LYS A 1 84 ? -10.171 4.753 15.370 1.00 91.38 84 LYS A N 1
ATOM 672 C CA . LYS A 1 84 ? -11.535 4.982 15.865 1.00 91.38 84 LYS A CA 1
ATOM 673 C C . LYS A 1 84 ? -11.992 3.819 16.745 1.00 91.38 84 LYS A C 1
ATOM 675 O O . LYS A 1 84 ? -12.494 4.065 17.836 1.00 91.38 84 LYS A O 1
ATOM 680 N N . ALA A 1 85 ? -11.758 2.578 16.319 1.00 91.44 85 ALA A N 1
ATOM 681 C CA . ALA A 1 85 ? -12.110 1.389 17.095 1.00 91.44 85 ALA A CA 1
ATOM 682 C C . ALA A 1 85 ? -11.358 1.309 18.439 1.00 91.44 85 ALA A C 1
ATOM 684 O O . ALA A 1 85 ? -11.912 0.843 19.428 1.00 91.44 85 ALA A O 1
ATOM 685 N N . GLU A 1 86 ? -10.122 1.812 18.502 1.00 91.00 86 GLU A N 1
ATOM 686 C CA . GLU A 1 86 ? -9.351 1.941 19.748 1.00 91.00 86 GLU A CA 1
ATOM 687 C C . GLU A 1 86 ? -9.770 3.133 20.629 1.00 91.00 86 GLU A C 1
ATOM 689 O O . GLU A 1 86 ? -9.279 3.261 21.749 1.00 91.00 86 GLU A O 1
ATOM 694 N N . GLY A 1 87 ? -10.611 4.045 20.129 1.00 89.38 87 GLY A N 1
ATOM 695 C CA . GLY A 1 87 ? -10.924 5.313 20.798 1.00 89.38 87 GLY A CA 1
ATOM 696 C C . GLY A 1 87 ? -9.745 6.296 20.859 1.00 89.38 87 GLY A C 1
ATOM 697 O O . GLY A 1 87 ? -9.796 7.275 21.601 1.00 89.38 87 GLY A O 1
ATOM 698 N N . SER A 1 88 ? -8.677 6.054 20.092 1.00 87.12 88 SER A N 1
ATOM 699 C CA . SER A 1 88 ? -7.459 6.877 20.062 1.00 87.12 88 SER A CA 1
ATOM 700 C C . SER A 1 88 ? -7.472 7.931 18.946 1.00 87.12 88 SER A C 1
ATOM 702 O O . SER A 1 88 ? -6.600 8.804 18.893 1.00 87.12 88 SER A O 1
ATOM 704 N N . TYR A 1 89 ? -8.473 7.890 18.060 1.00 87.19 89 TYR A N 1
ATOM 705 C CA . TYR A 1 89 ? -8.657 8.880 17.005 1.00 87.19 89 TYR A CA 1
ATOM 706 C C . TYR A 1 89 ? -9.354 10.148 17.509 1.00 87.19 89 TYR A C 1
ATOM 708 O O . TYR A 1 89 ? -10.505 10.116 17.930 1.00 87.19 89 TYR A O 1
ATOM 716 N N . ASN A 1 90 ? -8.681 11.294 17.400 1.00 79.31 90 ASN A N 1
ATOM 717 C CA . ASN A 1 90 ? -9.188 12.583 17.890 1.00 79.31 90 ASN A CA 1
ATOM 718 C C . ASN A 1 90 ? -9.843 13.465 16.808 1.00 79.31 90 ASN A C 1
ATOM 720 O O . ASN A 1 90 ? -10.115 14.636 17.067 1.00 79.31 90 ASN A O 1
ATOM 724 N N . GLY A 1 91 ? -10.027 12.949 15.587 1.00 78.56 91 GLY A N 1
ATOM 725 C CA . GLY A 1 91 ? -10.675 13.674 14.487 1.00 78.56 91 GLY A CA 1
ATOM 726 C C . GLY A 1 91 ? -9.863 14.814 13.859 1.00 78.56 91 GLY A C 1
ATOM 727 O O . GLY A 1 91 ? -10.379 15.497 12.980 1.00 78.56 91 GLY A O 1
ATOM 728 N N . LYS A 1 92 ? -8.612 15.056 14.281 1.00 74.56 92 LYS A N 1
ATOM 729 C CA . LYS A 1 92 ? -7.853 16.251 13.856 1.00 74.56 92 LYS A CA 1
ATOM 730 C C . LYS A 1 92 ? -7.052 16.082 12.564 1.00 74.56 92 LYS A C 1
ATOM 732 O O . LYS A 1 92 ? -6.712 17.081 11.940 1.00 74.56 92 LYS A O 1
ATOM 737 N N . SER A 1 93 ? -6.699 14.856 12.174 1.00 76.88 93 SER A N 1
ATOM 738 C CA . SER A 1 93 ? -5.881 14.597 10.981 1.00 76.88 93 SER A CA 1
ATOM 739 C C . SER A 1 93 ? -6.229 13.255 10.350 1.00 76.88 93 SER A C 1
ATOM 741 O O . SER A 1 93 ? -6.332 12.252 11.043 1.00 76.88 93 SER A O 1
ATOM 743 N N . SER A 1 94 ? -6.360 13.229 9.028 1.00 84.94 94 SER A N 1
ATOM 744 C CA . SER A 1 94 ? -6.440 12.019 8.196 1.00 84.94 94 SER A CA 1
ATOM 745 C C . SER A 1 94 ? -5.358 12.021 7.108 1.00 84.94 94 SER A C 1
ATOM 747 O O . SER A 1 94 ? -5.468 11.341 6.093 1.00 84.94 94 SER A O 1
ATOM 749 N N . SER A 1 95 ? -4.295 12.814 7.297 1.00 91.06 95 SER A N 1
ATOM 750 C CA . SER A 1 95 ? -3.201 12.879 6.328 1.00 91.06 95 SER A CA 1
ATOM 751 C C . SER A 1 95 ? -2.438 11.555 6.257 1.00 91.06 95 SER A C 1
ATOM 753 O O . SER A 1 95 ? -2.297 10.847 7.258 1.00 91.06 95 SER A O 1
ATOM 755 N N . LEU A 1 96 ? -1.871 11.254 5.086 1.00 93.06 96 LEU A N 1
ATOM 756 C CA . LEU A 1 96 ? -1.044 10.062 4.899 1.00 93.06 96 LEU A CA 1
ATOM 757 C C . LEU A 1 96 ? 0.121 10.014 5.897 1.00 93.06 96 LEU A C 1
ATOM 759 O O . LEU A 1 96 ? 0.370 8.977 6.497 1.00 93.06 96 LEU A O 1
ATOM 763 N N . ARG A 1 97 ? 0.781 11.154 6.142 1.00 93.81 97 ARG A N 1
ATOM 764 C CA . ARG A 1 97 ? 1.881 11.254 7.113 1.00 93.81 97 ARG A CA 1
ATOM 765 C C . ARG A 1 97 ? 1.439 10.870 8.522 1.00 93.81 97 ARG A C 1
ATOM 767 O O . ARG A 1 97 ? 2.126 10.100 9.180 1.00 93.81 97 ARG A O 1
ATOM 774 N N . TYR A 1 98 ? 0.284 11.368 8.966 1.00 93.69 98 TYR A N 1
ATOM 775 C CA . TYR A 1 98 ? -0.288 10.959 10.248 1.00 93.69 98 TYR A CA 1
ATOM 776 C C . TYR A 1 98 ? -0.572 9.453 10.288 1.00 93.69 98 TYR A C 1
ATOM 778 O O . TYR A 1 98 ? -0.310 8.814 11.306 1.00 93.69 98 TYR A O 1
ATOM 786 N N . CYS A 1 99 ? -1.082 8.882 9.195 1.00 95.19 99 CYS A N 1
ATOM 787 C CA . CYS A 1 99 ? -1.399 7.459 9.129 1.00 95.19 99 CYS A CA 1
ATOM 788 C C . CYS A 1 99 ? -0.138 6.583 9.154 1.00 95.19 99 CYS A C 1
ATOM 790 O O . CYS A 1 99 ? -0.136 5.584 9.862 1.00 95.19 99 CYS A O 1
ATOM 792 N N . VAL A 1 100 ? 0.950 6.989 8.488 1.00 95.50 100 VAL A N 1
ATOM 793 C CA . VAL A 1 100 ? 2.255 6.304 8.566 1.00 95.50 100 VAL A CA 1
ATOM 794 C C . VAL A 1 100 ? 2.803 6.336 9.996 1.00 95.50 100 VAL A C 1
ATOM 796 O O . VAL A 1 100 ? 3.085 5.292 10.567 1.00 95.50 100 VAL A O 1
ATOM 799 N N . THR A 1 101 ? 2.829 7.500 10.652 1.00 93.81 101 THR A N 1
ATOM 800 C CA . THR A 1 101 ? 3.256 7.580 12.064 1.00 93.81 101 THR A CA 1
ATOM 801 C C . THR A 1 101 ? 2.332 6.797 13.003 1.00 93.81 101 THR A C 1
ATOM 803 O O . THR A 1 101 ? 2.762 6.234 14.007 1.00 93.81 101 THR A O 1
ATOM 806 N N . SER A 1 102 ? 1.034 6.748 12.698 1.00 94.12 102 SER A N 1
ATOM 807 C CA . SER A 1 102 ? 0.087 5.929 13.455 1.00 94.12 102 SER A CA 1
ATOM 808 C C . SER A 1 102 ? 0.381 4.447 13.267 1.00 94.12 102 SER A C 1
ATOM 810 O O . SER A 1 102 ? 0.325 3.700 14.238 1.00 94.12 102 SER A O 1
ATOM 812 N N . TYR A 1 103 ? 0.718 4.021 12.058 1.00 95.69 103 TYR A N 1
ATOM 813 C CA . TYR A 1 103 ? 1.105 2.651 11.771 1.00 95.69 103 TYR A CA 1
ATOM 814 C C . TYR A 1 103 ? 2.353 2.225 12.553 1.00 95.69 103 TYR A C 1
ATOM 816 O O . TYR A 1 103 ? 2.356 1.142 13.137 1.00 95.69 103 TYR A O 1
ATOM 824 N N . ASP A 1 104 ? 3.328 3.127 12.713 1.00 93.38 104 ASP A N 1
ATOM 825 C CA . ASP A 1 104 ? 4.546 2.873 13.496 1.00 93.38 104 ASP A CA 1
ATOM 826 C C . ASP A 1 104 ? 4.302 2.468 14.946 1.00 93.38 104 ASP A C 1
ATOM 828 O O . ASP A 1 104 ? 5.106 1.757 15.545 1.00 93.38 104 ASP A O 1
ATOM 832 N N . THR A 1 105 ? 3.178 2.891 15.520 1.00 92.88 105 THR A N 1
ATOM 833 C CA . THR A 1 105 ? 2.812 2.515 16.890 1.00 92.88 105 THR A CA 1
ATOM 834 C C . THR A 1 105 ? 1.830 1.341 16.952 1.00 92.88 105 THR A C 1
ATOM 836 O O . THR A 1 105 ? 1.599 0.815 18.037 1.00 92.88 105 THR A O 1
ATOM 839 N N . LEU A 1 106 ? 1.267 0.906 15.815 1.00 93.19 106 LEU A N 1
ATOM 840 C CA . LEU A 1 106 ? 0.466 -0.324 15.709 1.00 93.19 106 LEU A CA 1
ATOM 841 C C . LEU A 1 106 ? 1.342 -1.563 15.479 1.00 93.19 106 LEU A C 1
ATOM 843 O O . LEU A 1 106 ? 1.002 -2.638 15.971 1.00 93.19 106 LEU A O 1
ATOM 847 N N . VAL A 1 107 ? 2.451 -1.420 14.747 1.00 92.62 107 VAL A N 1
ATOM 848 C CA . VAL A 1 107 ? 3.336 -2.529 14.363 1.00 92.62 107 VAL A CA 1
ATOM 849 C C . VAL A 1 107 ? 4.723 -2.329 14.968 1.00 92.62 107 VAL A C 1
ATOM 851 O O . VAL A 1 107 ? 5.491 -1.471 14.541 1.00 92.62 107 VAL A O 1
ATOM 854 N N . SER A 1 108 ? 5.064 -3.148 15.963 1.00 83.88 108 SER A N 1
ATOM 855 C CA . SER A 1 108 ? 6.337 -3.059 16.694 1.00 83.88 108 SER A CA 1
ATOM 856 C C . SER A 1 108 ? 7.513 -3.752 15.996 1.00 83.88 108 SER A C 1
ATOM 858 O O . SER A 1 108 ? 8.666 -3.465 16.309 1.00 83.88 108 SER A O 1
ATOM 860 N N . ASN A 1 109 ? 7.245 -4.657 15.053 1.00 88.06 109 ASN A N 1
ATOM 861 C CA . ASN A 1 109 ? 8.237 -5.493 14.374 1.00 88.06 109 ASN A CA 1
ATOM 862 C C . ASN A 1 109 ? 8.223 -5.305 12.849 1.00 88.06 109 ASN A C 1
ATOM 864 O O . ASN A 1 109 ? 8.276 -6.282 12.100 1.00 88.06 109 ASN A O 1
ATOM 868 N N . GLN A 1 110 ? 8.143 -4.054 12.398 1.00 90.62 110 GLN A N 1
ATOM 869 C CA . GLN A 1 110 ? 8.165 -3.742 10.971 1.00 90.62 110 GLN A CA 1
ATOM 870 C C . GLN A 1 110 ? 9.467 -4.189 10.310 1.00 90.62 110 GLN A C 1
ATOM 872 O O . GLN A 1 110 ? 10.561 -3.976 10.855 1.00 90.62 110 GLN A O 1
ATOM 877 N N . LYS A 1 111 ? 9.344 -4.748 9.107 1.00 92.69 111 LYS A N 1
ATOM 878 C CA . LYS A 1 111 ? 10.495 -5.032 8.247 1.00 92.69 111 LYS A CA 1
ATOM 879 C C . LYS A 1 111 ? 11.066 -3.730 7.687 1.00 92.69 111 LYS A C 1
ATOM 881 O O . LYS A 1 111 ? 10.400 -2.700 7.649 1.00 92.69 111 LYS A O 1
ATOM 886 N N . GLU A 1 112 ? 12.316 -3.766 7.237 1.00 91.00 112 GLU A N 1
ATOM 887 C CA . GLU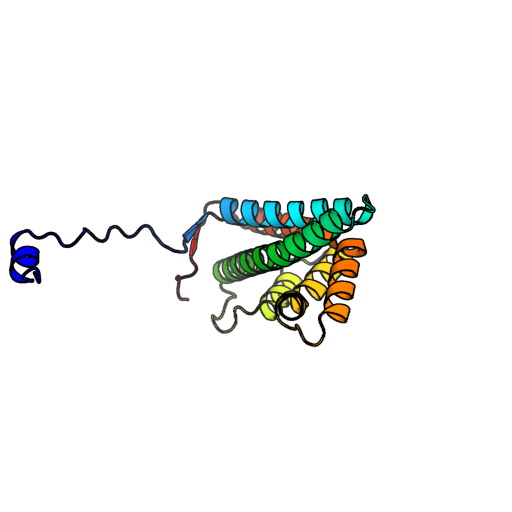 A 1 112 ? 12.933 -2.573 6.650 1.00 91.00 112 GLU A CA 1
ATOM 888 C C . GLU A 1 112 ? 12.270 -2.190 5.318 1.00 91.00 112 GLU A C 1
ATOM 890 O O . GLU A 1 112 ? 11.964 -1.025 5.101 1.00 91.00 112 GLU A O 1
ATOM 895 N N . GLU A 1 113 ? 11.955 -3.170 4.468 1.00 90.88 113 GLU A N 1
ATOM 896 C CA . GLU A 1 113 ? 11.267 -2.962 3.182 1.00 90.88 113 GLU A CA 1
ATOM 897 C C . GLU A 1 113 ? 9.900 -2.284 3.354 1.00 90.88 113 GLU A C 1
ATOM 899 O O . GLU A 1 113 ? 9.555 -1.373 2.608 1.00 90.88 113 GLU A O 1
ATOM 904 N N . GLU A 1 114 ? 9.156 -2.678 4.385 1.00 93.94 114 GLU A N 1
ATOM 905 C CA . GLU A 1 114 ? 7.874 -2.098 4.789 1.00 93.94 114 GLU A CA 1
ATOM 906 C C . GLU A 1 114 ? 8.005 -0.613 5.167 1.00 93.94 114 GLU A C 1
ATOM 908 O O . GLU A 1 114 ? 7.261 0.234 4.664 1.00 93.94 114 GLU A O 1
ATOM 913 N N . LYS A 1 115 ? 9.003 -0.274 5.996 1.00 94.19 115 LYS A N 1
ATOM 914 C CA . LYS A 1 115 ? 9.290 1.115 6.388 1.00 94.19 115 LYS A CA 1
ATOM 915 C C . LYS A 1 115 ? 9.690 1.969 5.194 1.00 94.19 115 LYS A C 1
ATOM 917 O O . LYS A 1 115 ? 9.188 3.082 5.040 1.00 94.19 115 LYS A O 1
ATOM 922 N N . GLN A 1 116 ? 10.590 1.455 4.356 1.00 94.50 116 GLN A N 1
ATOM 923 C CA . GLN A 1 116 ? 11.061 2.167 3.169 1.00 94.50 116 GLN A CA 1
ATOM 924 C C . GLN A 1 116 ? 9.915 2.377 2.174 1.00 94.50 116 GLN A C 1
ATOM 926 O O . GLN A 1 116 ? 9.736 3.486 1.673 1.00 94.50 116 GLN A O 1
ATOM 931 N N . PHE A 1 117 ? 9.069 1.364 1.963 1.00 96.25 117 PHE A N 1
ATOM 932 C CA . PHE A 1 117 ? 7.876 1.486 1.130 1.00 96.25 117 PHE A CA 1
ATOM 933 C C . PHE A 1 117 ? 6.936 2.594 1.624 1.00 96.25 117 PHE A C 1
ATOM 935 O O . PHE A 1 117 ? 6.547 3.460 0.841 1.00 96.25 117 PHE A O 1
ATOM 942 N N . LEU A 1 118 ? 6.596 2.613 2.918 1.00 96.00 118 LEU A N 1
ATOM 943 C CA . LEU A 1 118 ? 5.733 3.652 3.492 1.00 96.00 118 LEU A CA 1
ATOM 944 C C . LEU A 1 118 ? 6.375 5.046 3.441 1.00 96.00 118 LEU A C 1
ATOM 946 O O . LEU A 1 118 ? 5.668 6.035 3.235 1.00 96.00 118 LEU A O 1
ATOM 950 N N . GLY A 1 119 ? 7.698 5.132 3.595 1.00 93.19 119 GLY A N 1
ATOM 951 C CA . GLY A 1 119 ? 8.457 6.369 3.427 1.00 93.19 119 GLY A CA 1
ATOM 952 C C . GLY A 1 119 ? 8.323 6.939 2.015 1.00 93.19 119 GLY A C 1
ATOM 953 O O . GLY A 1 119 ? 7.961 8.104 1.851 1.00 93.19 119 GLY A O 1
ATOM 954 N N . GLU A 1 120 ? 8.529 6.108 0.996 1.00 90.62 120 GLU A N 1
ATOM 955 C CA . GLU A 1 120 ? 8.384 6.507 -0.406 1.00 90.62 120 GLU A CA 1
ATOM 956 C C . GLU A 1 120 ? 6.915 6.769 -0.793 1.00 90.62 120 GLU A C 1
ATOM 958 O O . GLU A 1 120 ? 6.628 7.670 -1.584 1.00 90.62 120 GLU A O 1
ATOM 963 N N . LEU A 1 121 ? 5.952 6.069 -0.179 1.00 92.81 121 LEU A N 1
ATOM 964 C CA . LEU A 1 121 ? 4.516 6.307 -0.381 1.00 92.81 121 LEU A CA 1
ATOM 965 C C . LEU A 1 121 ? 4.117 7.754 -0.037 1.00 92.81 121 LEU A C 1
ATOM 967 O O . LEU A 1 121 ? 3.204 8.312 -0.653 1.00 92.81 121 LEU A O 1
ATOM 971 N N . LEU A 1 122 ? 4.816 8.408 0.899 1.00 90.69 122 LEU A N 1
ATOM 972 C CA . LEU A 1 122 ? 4.592 9.825 1.219 1.00 90.69 122 LEU A CA 1
ATOM 973 C C . LEU A 1 122 ? 4.859 10.752 0.029 1.00 90.69 122 LEU A C 1
ATOM 975 O O . LEU A 1 122 ? 4.246 11.819 -0.055 1.00 90.69 122 LEU A O 1
ATOM 979 N N . LEU A 1 123 ? 5.719 10.336 -0.899 1.00 83.81 123 LEU A N 1
ATOM 980 C CA . LEU A 1 123 ? 6.098 11.094 -2.089 1.00 83.81 123 LEU A CA 1
ATOM 981 C C . LEU A 1 123 ? 5.142 10.860 -3.266 1.00 83.81 123 LEU A C 1
ATOM 983 O O . LEU A 1 123 ? 5.297 11.499 -4.304 1.00 83.81 123 LEU A O 1
ATOM 987 N N . ARG A 1 124 ? 4.109 10.014 -3.122 1.00 85.00 124 ARG A N 1
ATOM 988 C CA . ARG A 1 124 ? 3.159 9.692 -4.208 1.00 85.00 124 ARG A CA 1
ATOM 989 C C . ARG A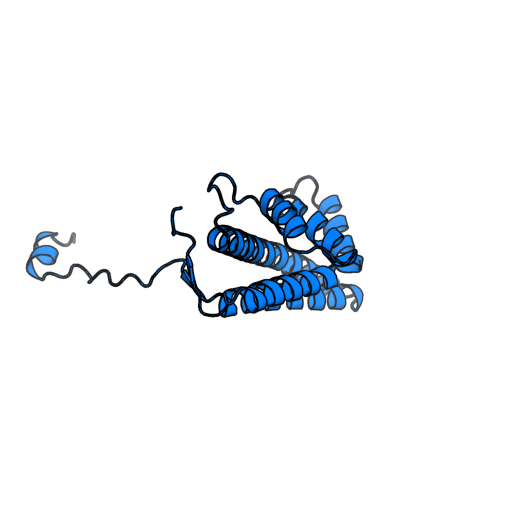 1 124 ? 2.560 10.930 -4.888 1.00 85.00 124 ARG A C 1
ATOM 991 O O . ARG A 1 124 ? 2.430 10.949 -6.103 1.00 85.00 124 ARG A O 1
ATOM 998 N N . ASN A 1 125 ? 2.250 11.980 -4.116 1.00 80.31 125 ASN A N 1
ATOM 999 C CA . ASN A 1 125 ? 1.683 13.219 -4.654 1.00 80.31 125 ASN A CA 1
ATOM 1000 C C . ASN A 1 125 ? 2.691 13.949 -5.552 1.00 80.31 125 ASN A C 1
ATOM 1002 O O . ASN A 1 125 ? 2.295 14.559 -6.538 1.00 80.31 125 ASN A O 1
ATOM 1006 N N . GLU A 1 126 ? 3.979 13.902 -5.204 1.00 78.81 126 GLU A N 1
ATOM 1007 C CA . GLU A 1 126 ? 5.048 14.474 -6.024 1.00 78.81 126 GLU A CA 1
ATOM 1008 C C . GLU A 1 126 ? 5.193 13.666 -7.319 1.00 78.81 126 GLU A C 1
ATOM 1010 O O . GLU A 1 126 ? 5.249 14.240 -8.402 1.00 78.81 126 GLU A O 1
ATOM 1015 N N . ILE A 1 127 ? 5.123 12.333 -7.216 1.00 72.56 127 ILE A N 1
ATOM 1016 C CA . ILE A 1 127 ? 5.190 11.417 -8.361 1.00 72.56 127 ILE A CA 1
ATOM 1017 C C . ILE A 1 127 ? 4.064 11.668 -9.369 1.00 72.56 127 ILE A C 1
ATOM 1019 O O . ILE A 1 127 ? 4.314 11.634 -10.573 1.00 72.56 127 ILE A O 1
ATOM 1023 N N . THR A 1 128 ? 2.842 11.950 -8.909 1.00 70.44 128 THR A N 1
ATOM 1024 C CA . THR A 1 128 ? 1.686 12.087 -9.807 1.00 70.44 128 THR A CA 1
ATOM 1025 C C . THR A 1 128 ? 1.359 13.512 -10.240 1.00 70.44 128 THR A C 1
ATOM 1027 O O . THR A 1 128 ? 0.654 13.678 -11.234 1.00 70.44 128 THR A O 1
ATOM 1030 N N . HIS A 1 129 ? 1.832 14.544 -9.533 1.00 73.00 129 HIS A N 1
ATOM 1031 C CA . HIS A 1 129 ? 1.410 15.928 -9.794 1.00 73.00 129 HIS A CA 1
ATOM 1032 C C . HIS A 1 129 ? 2.545 16.919 -10.083 1.00 73.00 129 HIS A C 1
ATOM 1034 O O . HIS A 1 129 ? 2.267 17.985 -10.636 1.00 73.00 129 HIS A O 1
ATOM 1040 N N . ASP A 1 130 ? 3.807 16.607 -9.770 1.00 78.25 130 ASP A N 1
ATOM 1041 C CA . ASP A 1 130 ? 4.931 17.514 -10.036 1.00 78.25 130 ASP A CA 1
ATOM 1042 C C . ASP A 1 130 ? 5.554 17.252 -11.417 1.00 78.25 130 ASP A C 1
ATOM 1044 O O . ASP A 1 130 ? 6.558 16.553 -11.579 1.00 78.25 130 ASP A O 1
ATOM 1048 N N . TYR A 1 131 ? 4.941 17.853 -12.439 1.00 73.56 131 TYR A N 1
ATOM 1049 C CA . TYR A 1 131 ? 5.422 17.755 -13.817 1.00 73.56 131 TYR A CA 1
ATOM 1050 C C . TYR A 1 131 ? 6.726 18.530 -14.068 1.00 73.56 131 TYR A C 1
ATOM 1052 O O . TYR A 1 131 ? 7.411 18.239 -15.049 1.00 73.56 131 TYR A O 1
ATOM 1060 N N . PHE A 1 132 ? 7.095 19.485 -13.204 1.00 74.69 132 PHE A N 1
ATOM 1061 C CA . PHE A 1 132 ? 8.341 20.245 -13.344 1.00 74.69 132 PHE A CA 1
ATOM 1062 C C . PHE A 1 132 ? 9.566 19.390 -13.007 1.00 74.69 132 PHE A C 1
ATOM 1064 O O . PHE A 1 132 ? 10.600 19.532 -13.655 1.00 74.69 132 PHE A O 1
ATOM 1071 N N . ASN A 1 133 ? 9.439 18.466 -12.050 1.00 82.06 133 ASN A N 1
ATOM 1072 C CA . ASN A 1 133 ? 10.512 17.551 -11.644 1.00 82.06 133 ASN A CA 1
ATOM 1073 C C . ASN A 1 133 ? 10.246 16.092 -12.048 1.00 82.06 133 ASN A C 1
ATOM 1075 O O . ASN A 1 133 ? 10.751 15.161 -11.416 1.00 82.06 133 ASN A O 1
ATOM 1079 N N . ARG A 1 134 ? 9.474 15.879 -13.122 1.00 79.56 134 ARG A N 1
ATOM 1080 C CA . ARG A 1 134 ? 9.002 14.555 -13.560 1.00 79.56 134 ARG A CA 1
ATOM 1081 C C . ARG A 1 134 ? 10.111 13.503 -13.639 1.00 79.56 134 ARG A C 1
ATOM 1083 O O . ARG A 1 134 ? 9.910 12.380 -13.199 1.00 79.56 134 ARG A O 1
ATOM 1090 N N . GLU A 1 135 ? 11.283 13.848 -14.172 1.00 83.94 135 GLU A N 1
ATOM 1091 C CA . GLU A 1 135 ? 12.396 12.897 -14.305 1.00 83.94 135 GLU A CA 1
ATOM 1092 C C . GLU A 1 135 ? 12.918 12.410 -12.944 1.00 83.94 135 GLU A C 1
ATOM 1094 O O . GLU A 1 135 ? 13.167 11.219 -12.759 1.00 83.94 135 GLU A O 1
ATOM 1099 N N . ILE A 1 136 ? 13.044 13.316 -11.971 1.00 86.38 136 ILE A N 1
ATOM 1100 C CA . ILE A 1 136 ? 13.480 12.978 -10.611 1.00 86.38 136 ILE A CA 1
ATOM 1101 C C . ILE A 1 136 ? 12.462 12.036 -9.968 1.00 86.38 136 ILE A C 1
ATOM 1103 O O . ILE A 1 136 ? 12.839 11.023 -9.379 1.00 86.38 136 ILE A O 1
ATOM 1107 N N . HIS A 1 137 ? 11.175 12.336 -10.117 1.00 85.06 137 HIS A N 1
ATOM 1108 C CA . HIS A 1 137 ? 10.111 11.533 -9.522 1.00 85.06 137 HIS A CA 1
ATOM 1109 C C . HIS A 1 137 ? 9.938 10.171 -10.191 1.00 85.06 137 HIS A C 1
ATOM 1111 O O . HIS A 1 137 ? 9.704 9.184 -9.499 1.00 85.06 137 HIS A O 1
ATOM 1117 N N . LEU A 1 138 ? 10.149 10.077 -11.506 1.00 86.25 138 LEU A N 1
ATOM 1118 C CA . LEU A 1 138 ? 10.213 8.794 -12.207 1.00 86.25 138 LEU A CA 1
ATOM 1119 C C . LEU A 1 138 ? 11.367 7.933 -11.687 1.00 86.25 138 LEU A C 1
ATOM 1121 O O . LEU A 1 138 ? 11.178 6.745 -11.444 1.00 86.25 138 LEU A O 1
ATOM 1125 N N . ARG A 1 139 ? 12.548 8.518 -11.444 1.00 89.31 139 ARG A N 1
ATOM 1126 C CA . ARG A 1 139 ? 13.677 7.780 -10.850 1.00 89.31 139 ARG A CA 1
ATOM 1127 C C . ARG A 1 139 ? 13.356 7.276 -9.443 1.00 89.31 139 ARG A C 1
ATOM 1129 O O . ARG A 1 139 ? 13.701 6.140 -9.131 1.00 89.31 139 ARG A O 1
ATOM 1136 N N . LYS A 1 140 ? 12.675 8.079 -8.616 1.00 89.50 140 LYS A N 1
ATOM 1137 C CA . LYS A 1 140 ? 12.199 7.643 -7.290 1.00 89.50 140 LYS A CA 1
ATOM 1138 C C . LYS A 1 140 ? 11.195 6.494 -7.399 1.00 89.50 140 LYS A C 1
ATOM 1140 O O . LYS A 1 140 ? 11.346 5.492 -6.710 1.00 89.50 140 LYS A O 1
ATOM 1145 N N . LEU A 1 141 ? 10.225 6.597 -8.310 1.00 91.94 141 LEU A N 1
ATOM 1146 C CA . LEU A 1 141 ? 9.247 5.537 -8.564 1.00 91.94 141 LEU A CA 1
ATOM 1147 C C . LEU A 1 141 ? 9.931 4.230 -8.989 1.00 91.94 141 LEU A C 1
ATOM 1149 O O . LEU A 1 141 ? 9.635 3.175 -8.435 1.00 91.94 141 LEU A O 1
ATOM 1153 N N . ILE A 1 142 ? 10.892 4.302 -9.913 1.00 93.94 142 ILE A N 1
ATOM 1154 C CA . ILE A 1 142 ? 11.689 3.144 -10.344 1.00 93.94 142 ILE A CA 1
ATOM 1155 C C . ILE A 1 142 ? 12.474 2.558 -9.163 1.00 93.94 142 ILE A C 1
ATOM 1157 O O . ILE A 1 142 ? 12.503 1.340 -8.996 1.00 93.94 142 ILE A O 1
ATOM 1161 N N . ALA A 1 143 ? 13.077 3.399 -8.317 1.00 92.81 143 ALA A N 1
ATOM 1162 C CA . ALA A 1 143 ? 13.811 2.947 -7.137 1.00 92.81 143 ALA A CA 1
ATOM 1163 C C . ALA A 1 143 ? 12.902 2.240 -6.114 1.00 92.81 143 ALA A C 1
ATOM 1165 O O . ALA A 1 143 ? 13.294 1.197 -5.588 1.00 92.81 143 ALA A O 1
ATOM 1166 N N . LEU A 1 144 ? 11.685 2.751 -5.880 1.00 94.31 144 LEU A N 1
ATOM 1167 C CA . LEU A 1 144 ? 10.656 2.074 -5.080 1.00 94.31 144 LEU A CA 1
ATOM 1168 C C . LEU A 1 144 ? 10.322 0.713 -5.689 1.00 94.31 144 LEU A C 1
ATOM 1170 O O . LEU A 1 144 ? 10.366 -0.298 -4.989 1.00 94.31 144 LEU A O 1
ATOM 1174 N N . MET A 1 145 ? 10.017 0.675 -6.990 1.00 95.62 145 MET A N 1
ATOM 1175 C CA . MET A 1 145 ? 9.650 -0.556 -7.694 1.00 95.62 145 MET A CA 1
ATOM 1176 C C . MET A 1 145 ? 10.743 -1.621 -7.567 1.00 95.62 145 MET A C 1
ATOM 1178 O O . MET A 1 145 ? 10.442 -2.787 -7.312 1.00 95.62 145 MET A O 1
ATOM 1182 N N . GLN A 1 146 ? 12.006 -1.215 -7.711 1.00 95.81 146 GLN A N 1
ATOM 1183 C CA . GLN A 1 146 ? 13.154 -2.114 -7.678 1.00 95.81 146 GLN A CA 1
ATOM 1184 C C . GLN A 1 146 ? 13.413 -2.705 -6.295 1.00 95.81 146 GLN A C 1
ATOM 1186 O O . GLN A 1 146 ? 13.720 -3.890 -6.194 1.00 95.81 146 GLN A O 1
ATOM 1191 N N . ASN A 1 147 ? 13.341 -1.875 -5.252 1.00 94.44 147 ASN A N 1
ATOM 1192 C CA . ASN A 1 147 ? 13.932 -2.219 -3.959 1.00 94.44 147 ASN A CA 1
ATOM 1193 C C . ASN A 1 147 ? 12.900 -2.463 -2.858 1.00 94.44 147 ASN A C 1
ATOM 1195 O O . ASN A 1 147 ? 13.198 -3.181 -1.911 1.00 94.44 147 ASN A O 1
ATOM 1199 N N . TYR A 1 148 ? 11.712 -1.862 -2.954 1.00 95.00 148 TYR A N 1
ATOM 1200 C CA . TYR A 1 148 ? 10.783 -1.765 -1.821 1.00 95.00 148 TYR A CA 1
ATOM 1201 C C . TYR A 1 148 ? 9.345 -2.163 -2.170 1.00 95.00 148 TYR A C 1
ATOM 1203 O O . TYR A 1 148 ? 8.461 -2.069 -1.324 1.00 95.00 148 TYR A O 1
ATOM 1211 N N . SER A 1 149 ? 9.074 -2.613 -3.400 1.00 95.44 149 SER A N 1
ATOM 1212 C CA . SER A 1 149 ? 7.708 -2.943 -3.832 1.00 95.44 149 SER A CA 1
ATOM 1213 C C . SER A 1 149 ? 7.070 -4.077 -3.024 1.00 95.44 149 SER A C 1
ATOM 1215 O O . SER A 1 149 ? 5.875 -4.004 -2.738 1.00 95.44 149 SER A O 1
ATOM 1217 N N . ASP A 1 150 ? 7.846 -5.082 -2.601 1.00 96.94 150 ASP A N 1
ATOM 1218 C CA . ASP A 1 150 ? 7.354 -6.183 -1.758 1.00 96.94 150 ASP A CA 1
ATOM 1219 C C . ASP A 1 150 ? 6.889 -5.687 -0.367 1.00 96.94 150 ASP A C 1
ATOM 1221 O O . ASP A 1 150 ? 5.959 -6.257 0.208 1.00 96.94 150 ASP A O 1
ATOM 1225 N N . GLY A 1 151 ? 7.400 -4.540 0.106 1.00 97.19 151 GLY A N 1
ATOM 1226 C CA . GLY A 1 151 ? 6.938 -3.882 1.333 1.00 97.19 151 GLY A CA 1
ATOM 1227 C C . GLY A 1 151 ? 5.448 -3.511 1.313 1.00 97.19 151 GLY A C 1
ATOM 1228 O O . GLY A 1 151 ? 4.814 -3.455 2.364 1.00 97.19 151 GLY A O 1
ATOM 1229 N N . ALA A 1 152 ? 4.837 -3.342 0.133 1.00 97.69 152 ALA A N 1
ATOM 1230 C CA . ALA A 1 152 ? 3.392 -3.129 0.010 1.00 97.69 152 ALA A CA 1
ATOM 1231 C C . ALA A 1 152 ? 2.575 -4.335 0.509 1.00 97.69 152 ALA A C 1
ATOM 1233 O O . ALA A 1 152 ? 1.523 -4.168 1.131 1.00 97.69 152 ALA A O 1
ATOM 1234 N N . LEU A 1 153 ? 3.051 -5.555 0.228 1.00 98.12 153 LEU A N 1
ATOM 1235 C CA . LEU A 1 153 ? 2.414 -6.788 0.693 1.00 98.12 153 LEU A CA 1
ATOM 1236 C C . LEU A 1 153 ? 2.611 -6.963 2.197 1.00 98.12 153 LEU A C 1
ATOM 1238 O O . LEU A 1 153 ? 1.657 -7.325 2.882 1.00 98.12 153 LEU A O 1
ATOM 1242 N N . ASP A 1 154 ? 3.798 -6.634 2.711 1.00 97.62 154 ASP A N 1
ATOM 1243 C CA . ASP A 1 154 ? 4.075 -6.676 4.148 1.00 97.62 154 ASP A CA 1
ATOM 1244 C C . ASP A 1 154 ? 3.113 -5.777 4.938 1.00 97.62 154 ASP A C 1
ATOM 1246 O O . ASP A 1 154 ? 2.504 -6.232 5.909 1.00 97.62 154 ASP A O 1
ATOM 1250 N N . VAL A 1 155 ? 2.893 -4.536 4.484 1.00 98.00 155 VAL A N 1
ATOM 1251 C CA . VAL A 1 155 ? 1.918 -3.622 5.107 1.00 98.00 155 VAL A CA 1
ATOM 1252 C C . VAL A 1 155 ? 0.508 -4.221 5.094 1.00 98.00 155 VAL A C 1
ATOM 1254 O O . VAL A 1 155 ? -0.186 -4.207 6.113 1.00 98.00 155 VAL A O 1
ATOM 1257 N N . TYR A 1 156 ? 0.070 -4.772 3.957 1.00 97.88 156 TYR A N 1
ATOM 1258 C CA . TYR A 1 156 ? -1.236 -5.433 3.856 1.00 97.88 156 TYR A CA 1
ATOM 1259 C C . TYR A 1 156 ? -1.369 -6.592 4.860 1.00 97.88 156 TYR A C 1
ATOM 1261 O O . TYR A 1 156 ? -2.387 -6.706 5.552 1.00 97.88 156 TYR A O 1
ATOM 1269 N N . GLU A 1 157 ? -0.351 -7.447 4.970 1.00 97.62 157 GLU A N 1
ATOM 1270 C CA . GLU A 1 157 ? -0.373 -8.591 5.879 1.00 97.62 157 GLU A CA 1
ATOM 1271 C C . GLU A 1 157 ? -0.467 -8.153 7.341 1.00 97.62 157 GLU A C 1
ATOM 1273 O O . GLU A 1 157 ? -1.211 -8.751 8.121 1.00 97.62 157 GLU A O 1
ATOM 1278 N N . GLN A 1 158 ? 0.266 -7.107 7.720 1.00 97.56 158 GLN A N 1
ATOM 1279 C CA . GLN A 1 158 ? 0.235 -6.563 9.075 1.00 97.56 158 GLN A CA 1
ATOM 1280 C C . GLN A 1 158 ? -1.125 -5.954 9.412 1.00 97.56 158 GLN A C 1
ATOM 1282 O O . GLN A 1 158 ? -1.690 -6.260 10.462 1.00 97.56 158 GLN A O 1
ATOM 1287 N N . LEU A 1 159 ? -1.701 -5.153 8.512 1.00 97.62 159 LEU A N 1
ATOM 1288 C CA . LEU A 1 159 ? -3.037 -4.589 8.713 1.00 97.62 159 LEU A CA 1
ATOM 1289 C C . LEU A 1 159 ? -4.107 -5.676 8.819 1.00 97.62 159 LEU A C 1
ATOM 1291 O O . LEU A 1 159 ? -4.974 -5.604 9.690 1.00 97.62 159 LEU A O 1
ATOM 1295 N N . THR A 1 160 ? -4.002 -6.726 8.004 1.00 97.50 160 THR A N 1
ATOM 1296 C CA . THR A 1 160 ? -4.895 -7.888 8.086 1.00 97.50 160 THR A CA 1
ATOM 1297 C C . THR A 1 160 ? -4.792 -8.568 9.451 1.00 97.50 160 THR A C 1
ATOM 1299 O O . THR A 1 160 ? -5.815 -8.807 10.095 1.00 97.50 160 THR A O 1
ATOM 1302 N N . LYS A 1 161 ? -3.567 -8.814 9.938 1.00 97.00 161 LYS A N 1
ATOM 1303 C CA . LYS A 1 161 ? -3.320 -9.394 11.270 1.00 97.00 161 LYS A CA 1
ATOM 1304 C C . LYS A 1 161 ? -3.874 -8.511 12.386 1.00 97.00 161 LYS A C 1
ATOM 1306 O O . LYS A 1 161 ? -4.476 -9.026 13.322 1.00 97.00 161 LYS A O 1
ATOM 1311 N N . ILE A 1 162 ? -3.710 -7.191 12.297 1.00 96.50 162 ILE A N 1
ATOM 1312 C CA . ILE A 1 162 ? -4.258 -6.253 13.288 1.00 96.50 162 ILE A CA 1
ATOM 1313 C C . ILE A 1 162 ? -5.786 -6.334 13.320 1.00 96.50 162 ILE A C 1
ATOM 1315 O O . ILE A 1 162 ? -6.362 -6.462 14.401 1.00 96.50 162 ILE A O 1
ATOM 1319 N N . CYS A 1 163 ? -6.442 -6.285 12.158 1.00 96.56 163 CYS A N 1
ATOM 1320 C CA . CYS A 1 163 ? -7.899 -6.372 12.069 1.00 96.56 163 CYS A CA 1
ATOM 1321 C C . CYS A 1 163 ? -8.434 -7.716 12.581 1.00 96.56 163 CYS A C 1
ATOM 1323 O O . CYS A 1 163 ? -9.462 -7.734 13.253 1.00 96.56 163 CYS A O 1
ATOM 1325 N N . GLN A 1 164 ? -7.728 -8.819 12.315 1.00 96.25 164 GLN A N 1
ATOM 1326 C CA . GLN A 1 164 ? -8.042 -10.142 12.863 1.00 96.25 164 GLN A CA 1
ATOM 1327 C C . GLN A 1 164 ? -7.908 -10.172 14.388 1.00 96.25 164 GLN A C 1
ATOM 1329 O O . GLN A 1 164 ? -8.854 -10.524 15.078 1.00 96.25 164 GLN A O 1
ATOM 1334 N N . ASN A 1 165 ? -6.764 -9.744 14.923 1.00 95.56 165 ASN A N 1
ATOM 1335 C CA . ASN A 1 165 ? -6.471 -9.808 16.358 1.00 95.56 165 ASN A CA 1
ATOM 1336 C C . ASN A 1 165 ? -7.367 -8.899 17.214 1.00 95.56 165 ASN A C 1
ATOM 1338 O O . ASN A 1 165 ? -7.446 -9.080 18.426 1.00 95.56 165 ASN A O 1
ATOM 1342 N N . LYS A 1 166 ? -7.985 -7.885 16.602 1.00 94.69 166 LYS A N 1
ATOM 1343 C CA . LYS A 1 166 ? -8.899 -6.940 17.256 1.00 94.69 166 LYS A CA 1
ATOM 1344 C C . LYS A 1 166 ? -10.378 -7.229 16.961 1.00 94.69 166 LYS A C 1
ATOM 1346 O O . LYS A 1 166 ? -11.212 -6.385 17.278 1.00 94.69 166 LYS A O 1
ATOM 1351 N N . ASP A 1 167 ? -10.699 -8.361 16.329 1.00 94.75 167 ASP A N 1
ATOM 1352 C CA . ASP A 1 167 ? -12.066 -8.761 15.958 1.00 94.75 167 ASP A CA 1
ATOM 1353 C C . ASP A 1 167 ? -12.819 -7.692 15.137 1.00 94.75 167 ASP A C 1
ATOM 1355 O O . ASP A 1 167 ? -14.000 -7.398 15.349 1.00 94.75 167 ASP A O 1
ATOM 1359 N N . LEU A 1 168 ? -12.118 -7.069 14.184 1.00 94.31 168 LEU A N 1
ATOM 1360 C CA . LEU A 1 168 ? -12.651 -5.972 13.369 1.00 94.31 168 LEU A CA 1
AT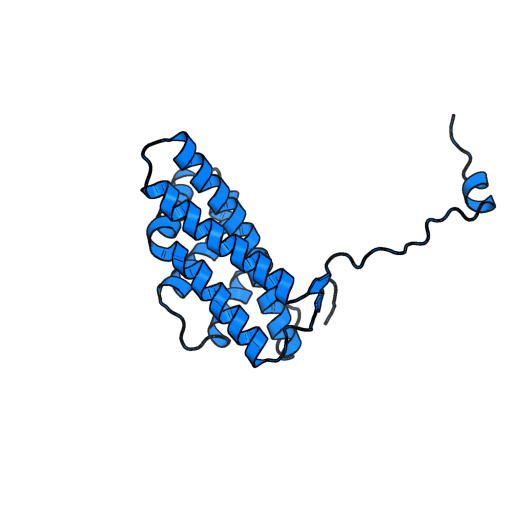OM 1361 C C . LEU A 1 168 ? -13.200 -6.418 12.008 1.00 94.31 168 LEU A C 1
ATOM 1363 O O . LEU A 1 168 ? -13.786 -5.600 11.304 1.00 94.31 168 LEU A O 1
ATOM 1367 N N . LEU A 1 169 ? -13.025 -7.682 11.615 1.00 93.81 169 LEU A N 1
ATOM 1368 C CA . LEU A 1 169 ? -13.382 -8.150 10.268 1.00 93.81 169 LEU A CA 1
ATOM 1369 C C . LEU A 1 169 ? -14.886 -8.066 9.961 1.00 93.81 169 LEU A C 1
ATOM 1371 O O . LEU A 1 169 ? -15.260 -7.794 8.829 1.00 93.81 169 LEU A O 1
ATOM 1375 N N . ASP A 1 170 ? -15.762 -8.213 10.951 1.00 91.00 170 ASP A N 1
ATOM 1376 C CA . ASP A 1 170 ? -17.213 -8.120 10.720 1.00 91.00 170 ASP A CA 1
ATOM 1377 C C . ASP A 1 170 ? -17.745 -6.676 10.770 1.00 91.00 170 ASP A C 1
ATOM 1379 O O . ASP A 1 170 ? -18.956 -6.437 10.783 1.00 91.00 170 ASP A O 1
ATOM 1383 N N . LYS A 1 171 ? -16.848 -5.687 10.846 1.00 92.44 171 LYS A N 1
ATOM 1384 C CA . LYS A 1 171 ? -17.196 -4.268 10.944 1.00 92.44 171 LYS A CA 1
ATOM 1385 C C . LYS A 1 171 ? -17.194 -3.592 9.576 1.00 92.44 171 LYS A C 1
ATOM 1387 O O . LYS A 1 171 ? -16.629 -4.080 8.597 1.00 92.44 171 LYS A O 1
ATOM 1392 N N . TYR A 1 172 ? -17.808 -2.415 9.554 1.00 90.06 172 TYR A N 1
ATOM 1393 C CA . TYR A 1 172 ? -17.839 -1.534 8.399 1.00 90.06 172 TYR A CA 1
ATOM 1394 C C . TYR A 1 172 ? -16.972 -0.306 8.649 1.00 90.06 172 TYR A C 1
ATOM 1396 O O . TYR A 1 172 ? -17.001 0.290 9.729 1.00 90.06 172 TYR A O 1
ATOM 1404 N N . VAL A 1 173 ? -16.223 0.075 7.624 1.00 88.44 173 VAL A N 1
ATOM 1405 C CA . VAL A 1 173 ? -15.551 1.362 7.534 1.00 88.44 173 VAL A CA 1
ATOM 1406 C C . VAL A 1 173 ? -16.537 2.346 6.927 1.00 88.44 173 VAL A C 1
ATOM 1408 O O . VAL A 1 173 ? -16.971 2.164 5.794 1.00 88.44 173 VAL A O 1
ATOM 1411 N N . ASP A 1 174 ? -16.884 3.379 7.687 1.00 84.50 174 ASP A N 1
ATOM 1412 C CA . ASP A 1 174 ? -17.728 4.483 7.236 1.00 84.50 174 ASP A CA 1
ATOM 1413 C C . ASP A 1 174 ? -16.890 5.767 7.185 1.00 84.50 174 ASP A C 1
ATOM 1415 O O . ASP A 1 174 ? -16.390 6.251 8.212 1.00 84.50 174 ASP A O 1
ATOM 1419 N N . LYS A 1 175 ? -16.722 6.326 5.978 1.00 72.94 175 LYS A N 1
ATOM 1420 C CA . LYS A 1 175 ? -15.980 7.585 5.790 1.00 72.94 175 LYS A CA 1
ATOM 1421 C C . LYS A 1 175 ? -16.734 8.802 6.322 1.00 72.94 175 LYS A C 1
ATOM 1423 O O . LYS A 1 175 ? -16.107 9.812 6.637 1.00 72.94 175 LYS A O 1
ATOM 1428 N N . ASN A 1 176 ? -18.055 8.714 6.433 1.00 69.31 176 ASN A N 1
ATOM 1429 C CA . ASN A 1 176 ? -18.928 9.790 6.886 1.00 69.31 176 ASN A CA 1
ATOM 1430 C C . ASN A 1 176 ? -19.170 9.749 8.401 1.00 69.31 176 ASN A C 1
ATOM 1432 O O . ASN A 1 176 ? -19.647 10.742 8.956 1.00 69.31 176 ASN A O 1
ATOM 1436 N N . ALA A 1 177 ? -18.828 8.642 9.074 1.00 59.81 177 ALA A N 1
ATOM 1437 C CA . ALA A 1 177 ? -18.953 8.508 10.521 1.00 59.81 177 ALA A CA 1
ATOM 1438 C C . ALA A 1 177 ? -18.121 9.586 11.231 1.00 59.81 177 ALA A C 1
ATOM 1440 O O . ALA A 1 177 ? -16.890 9.485 11.355 1.00 59.81 177 ALA A O 1
ATOM 1441 N N . LYS A 1 178 ? -18.812 10.637 11.684 1.00 50.09 178 LYS A N 1
ATOM 1442 C CA . LYS A 1 178 ? -18.259 11.661 12.570 1.00 50.09 178 LYS A CA 1
ATOM 1443 C C . LYS A 1 178 ? -17.924 11.019 13.918 1.00 50.09 178 LYS A C 1
ATOM 1445 O O . LYS A 1 178 ? -18.638 10.125 14.367 1.00 50.09 178 LYS A O 1
ATOM 1450 N N . VAL A 1 179 ? -16.806 11.460 14.498 1.00 47.66 179 VAL A N 1
ATOM 1451 C CA . VAL A 1 179 ? -16.429 11.175 15.893 1.00 47.66 179 VAL A CA 1
ATOM 1452 C C . VAL A 1 179 ? -17.450 11.814 16.824 1.00 47.66 179 VAL A C 1
ATOM 1454 O O . VAL A 1 179 ? -17.829 12.973 16.531 1.00 47.66 179 VAL A O 1
#